Protein AF-A0A6A7GB88-F1 (afdb_monomer_lite)

Sequence (151 aa):
MGVDMKKGLSAAFIVVILLLLSTYFMGEKVQKETKKFFTQQSEKGISYKLINYDKGFFASRLKSEITVQVDSGPGVTFIIDTLIKHYPYKATLSSQVKFTSAMLNKKAKQYFSTSQWLSSEMQVSLLGTVTGDVNIVSGAYKSEQEKFSNK

Secondary structure (DSSP, 8-state):
--SHHHHHHHHHHHHHHHHHHHHHHHHHHHHHHHHHHHHSPPPTTEEEEEEEEEE-SSEEEEEEEEEE--TTSPPEEEEEEEEEEE-SSEEEEEEEEEESSHHHHHHHHHHHSSS--EEEEEEEETT--EEEEEEEPPP----TT------

Radius of gyration: 21.16 Å; chains: 1; bounding box: 55×39×63 Å

Structure (mmCIF, N/CA/C/O backbone):
data_AF-A0A6A7GB88-F1
#
_entry.id   AF-A0A6A7GB88-F1
#
loop_
_atom_site.group_PDB
_atom_site.id
_atom_site.type_symbol
_atom_site.label_atom_id
_atom_site.label_alt_id
_atom_site.label_comp_id
_atom_site.label_asym_id
_atom_site.label_entity_id
_atom_site.label_seq_id
_atom_site.pdbx_PDB_ins_code
_atom_site.Cartn_x
_atom_site.Cartn_y
_atom_site.Cartn_z
_atom_site.occupancy
_atom_site.B_iso_or_equiv
_atom_site.auth_seq_id
_atom_site.auth_comp_id
_atom_site.auth_asym_id
_atom_site.auth_atom_id
_atom_site.pdbx_PDB_model_num
ATOM 1 N N . MET A 1 1 ? 23.729 -20.130 -40.506 1.00 51.41 1 MET A N 1
ATOM 2 C CA . MET A 1 1 ? 22.923 -20.164 -39.261 1.00 51.41 1 MET A CA 1
ATOM 3 C C . MET A 1 1 ? 23.567 -19.467 -38.043 1.00 51.41 1 MET A C 1
ATOM 5 O O . MET A 1 1 ? 22.963 -19.469 -36.983 1.00 51.41 1 MET A O 1
ATOM 9 N N . GLY A 1 2 ? 24.757 -18.846 -38.147 1.00 57.25 2 GLY A N 1
ATOM 10 C CA . GLY A 1 2 ? 25.542 -18.435 -36.964 1.00 57.25 2 GLY A CA 1
ATOM 11 C C . GLY A 1 2 ? 25.604 -16.940 -36.617 1.00 57.25 2 GLY A C 1
ATOM 12 O O . GLY A 1 2 ? 26.139 -16.612 -35.562 1.00 57.25 2 GLY A O 1
ATOM 13 N N . VAL A 1 3 ? 25.097 -16.036 -37.462 1.00 57.94 3 VAL A N 1
ATOM 14 C CA . VAL A 1 3 ? 25.174 -14.577 -37.227 1.00 57.94 3 VAL A CA 1
ATOM 15 C C . VAL A 1 3 ? 23.825 -14.016 -36.772 1.00 57.94 3 VAL A C 1
ATOM 17 O O . VAL A 1 3 ? 23.777 -13.303 -35.772 1.00 57.94 3 VAL A O 1
ATOM 20 N N . ASP A 1 4 ? 22.722 -14.407 -37.414 1.00 60.47 4 ASP A N 1
ATOM 21 C CA . ASP A 1 4 ? 21.380 -13.914 -37.060 1.00 60.47 4 ASP A CA 1
ATOM 22 C C . ASP A 1 4 ? 20.896 -14.430 -35.701 1.00 60.47 4 ASP A C 1
ATOM 24 O O . ASP A 1 4 ? 20.282 -13.690 -34.939 1.00 60.47 4 ASP A O 1
ATOM 28 N N . MET A 1 5 ? 21.275 -15.657 -35.328 1.00 67.56 5 MET A N 1
ATOM 29 C CA . MET A 1 5 ? 20.945 -16.232 -34.019 1.00 67.56 5 MET A CA 1
ATOM 30 C C . MET A 1 5 ? 21.701 -15.534 -32.873 1.00 67.56 5 MET A C 1
ATOM 32 O O . MET A 1 5 ? 21.140 -15.311 -31.804 1.00 67.56 5 MET A O 1
ATOM 36 N N . LYS A 1 6 ? 22.955 -15.115 -33.112 1.00 68.38 6 LYS A N 1
ATOM 37 C CA . LYS A 1 6 ? 23.751 -14.337 -32.145 1.00 68.38 6 LYS A CA 1
ATOM 38 C C . LYS A 1 6 ? 23.204 -12.918 -31.987 1.00 68.38 6 LYS A C 1
ATOM 40 O O . LYS A 1 6 ? 23.070 -12.450 -30.863 1.00 68.38 6 LYS A O 1
ATOM 45 N N . LYS A 1 7 ? 22.818 -12.266 -33.093 1.00 69.81 7 LYS A N 1
ATOM 46 C CA . LYS A 1 7 ? 22.158 -10.947 -33.077 1.00 69.81 7 LYS A CA 1
ATOM 47 C C . LYS A 1 7 ? 20.805 -10.995 -32.360 1.00 69.81 7 LYS A C 1
ATOM 49 O O . LYS A 1 7 ? 20.521 -10.111 -31.558 1.00 69.81 7 LYS A O 1
ATOM 54 N N . GLY A 1 8 ? 20.012 -12.044 -32.591 1.00 75.12 8 GLY A N 1
ATOM 55 C CA . GLY A 1 8 ? 18.742 -12.273 -31.895 1.00 75.12 8 GLY A CA 1
ATOM 56 C C . GLY A 1 8 ? 18.920 -12.480 -30.390 1.00 75.12 8 GLY A C 1
ATOM 57 O O . GLY A 1 8 ? 18.192 -11.883 -29.599 1.00 75.12 8 GLY A O 1
ATOM 58 N N . LEU A 1 9 ? 19.937 -13.246 -29.981 1.00 80.81 9 LEU A N 1
ATOM 59 C CA . LEU A 1 9 ? 20.251 -13.459 -28.566 1.00 80.81 9 LEU A CA 1
ATOM 60 C C . LEU A 1 9 ? 20.724 -12.166 -27.880 1.00 80.81 9 LEU A C 1
ATOM 62 O O . LEU A 1 9 ? 20.276 -11.855 -26.777 1.00 80.81 9 LEU A O 1
ATOM 66 N N . SER A 1 10 ? 21.575 -11.379 -28.544 1.00 82.62 10 SER A N 1
ATOM 67 C CA . SER A 1 10 ? 22.009 -10.072 -28.035 1.00 82.62 10 SER A CA 1
ATOM 68 C C . SER A 1 10 ? 20.850 -9.078 -27.927 1.00 82.62 10 SER A C 1
ATOM 70 O O . SER A 1 10 ? 20.742 -8.381 -26.922 1.00 82.62 10 SER A O 1
ATOM 72 N N . ALA A 1 11 ? 19.951 -9.038 -28.915 1.00 85.62 11 ALA A N 1
ATOM 73 C CA . ALA A 1 11 ? 18.767 -8.183 -28.870 1.00 85.62 11 ALA A CA 1
ATOM 74 C C . ALA A 1 11 ? 17.826 -8.575 -27.720 1.00 85.62 11 ALA A C 1
ATOM 76 O O . ALA A 1 11 ? 17.390 -7.709 -26.962 1.00 85.62 11 ALA A O 1
ATOM 77 N N . ALA A 1 12 ? 17.570 -9.873 -27.531 1.00 86.81 12 ALA A N 1
ATOM 78 C CA . ALA A 1 12 ? 16.759 -10.366 -26.420 1.00 86.81 12 ALA A CA 1
ATOM 79 C C . ALA A 1 12 ? 17.365 -9.988 -25.059 1.00 86.81 12 ALA A C 1
ATOM 81 O O . ALA A 1 12 ? 16.651 -9.530 -24.167 1.00 86.81 12 ALA A O 1
ATOM 82 N N . PHE A 1 13 ? 18.686 -10.105 -24.914 1.00 91.44 13 PHE A N 1
ATOM 83 C CA . PHE A 1 13 ? 19.385 -9.719 -23.691 1.00 91.44 13 PHE A CA 1
ATOM 84 C C . PHE A 1 13 ? 19.251 -8.219 -23.383 1.00 91.44 13 PHE A C 1
ATOM 86 O O . PHE A 1 13 ? 18.945 -7.849 -22.249 1.00 91.44 13 PHE A O 1
ATOM 93 N N . ILE A 1 14 ? 19.397 -7.356 -24.394 1.00 91.69 14 ILE A N 1
ATOM 94 C CA . ILE A 1 14 ? 19.199 -5.905 -24.246 1.00 91.69 14 ILE A CA 1
ATOM 95 C C . ILE A 1 14 ? 17.765 -5.599 -23.801 1.00 91.69 14 ILE A C 1
ATOM 97 O O . ILE A 1 14 ? 17.565 -4.811 -22.878 1.00 91.69 14 ILE A O 1
ATOM 101 N N . VAL A 1 15 ? 16.768 -6.250 -24.404 1.00 92.00 15 VAL A N 1
ATOM 102 C CA . VAL A 1 15 ? 15.359 -6.067 -24.022 1.00 92.00 15 VAL A CA 1
ATOM 103 C C . VAL A 1 15 ? 15.132 -6.472 -22.566 1.00 92.00 15 VAL A C 1
ATOM 105 O O . VAL A 1 15 ? 14.511 -5.719 -21.819 1.00 92.00 15 VAL A O 1
ATOM 108 N N . VAL A 1 16 ? 15.674 -7.6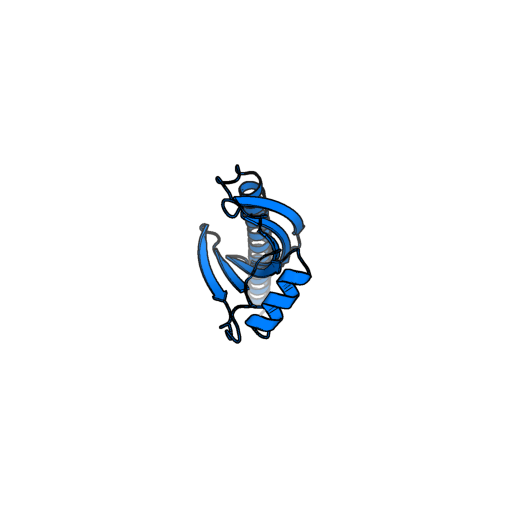10 -22.127 1.00 92.31 16 VAL A N 1
ATOM 109 C CA . VAL A 1 16 ? 15.562 -8.050 -20.727 1.00 92.31 16 VAL A CA 1
ATOM 110 C C . VAL A 1 16 ? 16.187 -7.029 -19.775 1.00 92.31 16 VAL A C 1
ATOM 112 O O . VAL A 1 16 ? 15.560 -6.671 -18.777 1.00 92.31 16 VAL A O 1
ATOM 115 N N . ILE A 1 17 ? 17.373 -6.504 -20.095 1.00 92.69 17 ILE A N 1
ATOM 116 C CA . ILE A 1 17 ? 18.022 -5.463 -19.285 1.00 92.69 17 ILE A CA 1
ATOM 117 C C . ILE A 1 17 ? 17.140 -4.217 -19.192 1.00 92.69 17 ILE A C 1
ATOM 119 O O . ILE A 1 17 ? 16.930 -3.701 -18.094 1.00 92.69 17 ILE A O 1
ATOM 123 N N . LEU A 1 18 ? 16.597 -3.748 -20.317 1.00 92.69 18 LEU A N 1
ATOM 124 C CA . LEU A 1 18 ? 15.733 -2.569 -20.338 1.00 92.69 18 LEU A CA 1
ATOM 125 C C . LEU A 1 18 ? 14.490 -2.769 -19.463 1.00 92.69 18 LEU A C 1
ATOM 127 O O . LEU A 1 18 ? 14.166 -1.895 -18.662 1.00 92.69 18 LEU A O 1
ATOM 131 N N . LEU A 1 19 ? 13.843 -3.936 -19.532 1.00 92.56 19 LEU A N 1
ATOM 132 C CA . LEU A 1 19 ? 12.677 -4.252 -18.699 1.00 92.56 19 LEU A CA 1
ATOM 133 C C . LEU A 1 19 ? 13.020 -4.284 -17.201 1.00 92.56 19 LEU A C 1
ATOM 135 O O . LEU A 1 19 ? 12.249 -3.780 -16.377 1.00 92.56 19 LEU A O 1
ATOM 139 N N . LEU A 1 20 ? 14.178 -4.841 -16.835 1.00 93.06 20 LEU A N 1
ATOM 140 C CA . LEU A 1 20 ? 14.654 -4.856 -15.449 1.00 93.06 20 LEU A CA 1
ATOM 141 C C . LEU A 1 20 ? 14.954 -3.438 -14.944 1.00 93.06 20 LEU A C 1
ATOM 143 O O . LEU A 1 20 ? 14.513 -3.076 -13.852 1.00 93.06 20 LEU A O 1
ATOM 147 N N . LEU A 1 21 ? 15.623 -2.610 -15.750 1.00 92.50 21 LEU A N 1
ATOM 148 C CA . LEU A 1 21 ? 15.895 -1.210 -15.414 1.00 92.50 21 LEU A CA 1
ATOM 149 C C . LEU A 1 21 ? 14.604 -0.403 -15.244 1.00 92.50 21 LEU A C 1
ATOM 151 O O . LEU A 1 21 ? 14.476 0.357 -14.284 1.00 92.50 21 LEU A O 1
ATOM 155 N N . SER A 1 22 ? 13.620 -0.590 -16.125 1.00 91.69 22 SER A N 1
ATOM 156 C CA . SER A 1 22 ? 12.324 0.081 -15.997 1.00 91.69 22 SER A CA 1
ATOM 157 C C . SER A 1 22 ? 11.563 -0.369 -14.745 1.00 91.69 22 SER A C 1
ATOM 159 O O . SER A 1 22 ? 10.961 0.458 -14.062 1.00 91.69 22 SER A O 1
ATOM 161 N N . THR A 1 23 ? 11.639 -1.656 -14.391 1.00 93.44 23 THR A N 1
ATOM 162 C CA . THR A 1 23 ? 11.042 -2.187 -13.152 1.00 93.44 23 THR A CA 1
ATOM 163 C C . THR A 1 23 ? 11.688 -1.560 -11.916 1.00 93.44 23 THR A C 1
ATOM 165 O O . THR A 1 23 ? 10.985 -1.110 -11.009 1.00 93.44 23 THR A O 1
ATOM 168 N N . TYR A 1 24 ? 13.020 -1.458 -11.908 1.00 92.81 24 TYR A N 1
ATOM 169 C CA . TYR A 1 24 ? 13.765 -0.778 -10.850 1.00 92.81 24 TYR A CA 1
ATOM 170 C C . TYR A 1 24 ? 13.353 0.694 -10.725 1.00 92.81 24 TYR A C 1
ATOM 172 O O . TYR A 1 24 ? 13.025 1.161 -9.632 1.00 92.81 24 TYR A O 1
ATOM 180 N N . PHE A 1 25 ? 13.294 1.410 -11.852 1.00 92.44 25 PHE A N 1
ATOM 181 C CA . PHE A 1 25 ? 12.890 2.814 -11.887 1.00 92.44 25 PHE A CA 1
ATOM 182 C C . PHE A 1 25 ? 11.466 3.023 -11.359 1.00 92.44 25 PHE A C 1
ATOM 184 O O . PHE A 1 25 ? 11.216 3.963 -10.603 1.00 92.44 25 PHE A O 1
ATOM 191 N N . MET A 1 26 ? 10.535 2.130 -11.701 1.00 93.19 26 MET A N 1
ATOM 192 C CA . MET A 1 26 ? 9.180 2.162 -11.155 1.00 93.19 26 MET A CA 1
ATOM 193 C C . MET A 1 26 ? 9.187 2.014 -9.627 1.00 93.19 26 MET A C 1
ATOM 195 O O . MET A 1 26 ? 8.522 2.784 -8.934 1.00 93.19 26 MET A O 1
ATOM 199 N N . GLY A 1 27 ? 9.973 1.076 -9.092 1.00 92.00 27 GLY A N 1
ATOM 200 C CA . GLY A 1 27 ? 10.124 0.891 -7.647 1.00 92.00 27 GLY A CA 1
ATOM 201 C C . GLY A 1 27 ? 10.699 2.122 -6.934 1.00 92.00 27 GLY A C 1
ATOM 202 O O . GLY A 1 27 ? 10.211 2.498 -5.866 1.00 92.00 27 GLY A O 1
ATOM 203 N N . GLU A 1 28 ? 11.697 2.790 -7.526 1.00 93.31 28 GLU A N 1
ATOM 204 C CA . GLU A 1 28 ? 12.223 4.078 -7.037 1.00 93.31 28 GLU A CA 1
ATOM 205 C C . GLU A 1 28 ? 11.153 5.173 -7.034 1.00 93.31 28 GLU A C 1
ATOM 207 O O . GLU A 1 28 ? 10.955 5.857 -6.024 1.00 93.31 28 GLU A O 1
ATOM 212 N N . LYS A 1 29 ? 10.426 5.318 -8.148 1.00 91.69 29 LYS A N 1
ATOM 213 C CA . LYS A 1 29 ? 9.380 6.332 -8.298 1.00 91.69 29 LYS A CA 1
ATOM 214 C C . LYS A 1 29 ? 8.281 6.151 -7.254 1.00 91.69 29 LYS A C 1
ATOM 216 O O . LYS A 1 29 ? 7.945 7.109 -6.561 1.00 91.69 29 LYS A O 1
ATOM 221 N N . VAL A 1 30 ? 7.759 4.932 -7.099 1.00 92.31 30 VAL A N 1
ATOM 222 C CA . VAL A 1 30 ? 6.695 4.645 -6.126 1.00 92.31 30 VAL A CA 1
ATOM 223 C C . VAL A 1 30 ? 7.168 4.909 -4.700 1.00 92.31 30 VAL A C 1
ATOM 225 O O . VAL A 1 30 ? 6.448 5.548 -3.935 1.00 92.31 30 VAL A O 1
ATOM 228 N N . GLN A 1 31 ? 8.385 4.495 -4.338 1.00 93.44 31 GLN A N 1
ATOM 229 C CA . GLN A 1 31 ? 8.924 4.769 -3.006 1.00 93.44 31 GLN A CA 1
ATOM 230 C C . GLN A 1 31 ? 9.053 6.276 -2.744 1.00 93.44 31 GLN A C 1
ATOM 232 O O . GLN A 1 31 ? 8.698 6.743 -1.658 1.00 93.44 31 GLN A O 1
ATOM 237 N N . LYS A 1 32 ? 9.554 7.039 -3.722 1.00 92.31 32 LYS A N 1
ATOM 238 C CA . LYS A 1 32 ? 9.722 8.492 -3.608 1.00 92.31 32 LYS A CA 1
ATOM 239 C C . LYS A 1 32 ? 8.380 9.200 -3.422 1.00 92.31 32 LYS A C 1
ATOM 241 O O . LYS A 1 32 ? 8.248 9.986 -2.486 1.00 92.31 32 LYS A O 1
ATOM 246 N N . GLU A 1 33 ? 7.390 8.895 -4.260 1.00 90.06 33 GLU A N 1
ATOM 247 C CA . GLU A 1 33 ? 6.050 9.489 -4.153 1.00 90.06 33 GLU A CA 1
ATOM 248 C C . GLU A 1 33 ? 5.338 9.059 -2.864 1.00 90.06 33 GLU A C 1
ATOM 250 O O . GLU A 1 33 ? 4.717 9.887 -2.206 1.00 90.06 33 GLU A O 1
ATOM 255 N N . THR A 1 34 ? 5.510 7.805 -2.430 1.00 90.56 34 THR A N 1
ATOM 256 C CA . THR A 1 34 ? 4.960 7.326 -1.150 1.00 90.56 34 THR A CA 1
ATOM 257 C C . THR A 1 34 ? 5.542 8.113 0.021 1.00 90.56 34 THR A C 1
ATOM 259 O O . THR A 1 34 ? 4.800 8.632 0.850 1.00 90.56 34 THR A O 1
ATOM 262 N N . LYS A 1 35 ? 6.874 8.250 0.091 1.00 90.88 35 LYS A N 1
ATOM 263 C CA . LYS A 1 35 ? 7.526 9.040 1.146 1.00 90.88 35 LYS A CA 1
ATOM 264 C C . LYS A 1 35 ? 7.050 10.489 1.119 1.00 90.88 35 LYS A C 1
ATOM 266 O O . LYS A 1 35 ? 6.728 11.027 2.169 1.00 90.88 35 LYS A O 1
ATOM 271 N N . LYS A 1 36 ? 6.951 11.087 -0.072 1.00 89.81 36 LYS A N 1
ATOM 272 C CA . LYS A 1 36 ? 6.454 12.453 -0.250 1.00 89.81 36 LYS A CA 1
ATOM 273 C C . LYS A 1 36 ? 5.030 12.611 0.287 1.00 89.81 36 LYS A C 1
ATOM 275 O O . LYS A 1 36 ? 4.800 13.525 1.073 1.00 89.81 36 LYS A O 1
ATOM 280 N N . PHE A 1 37 ? 4.117 11.708 -0.067 1.00 87.00 37 PHE A N 1
ATOM 281 C CA . PHE A 1 37 ? 2.736 11.711 0.422 1.00 87.00 37 PHE A CA 1
ATOM 282 C C . PHE A 1 37 ? 2.672 11.707 1.957 1.00 87.00 37 PHE A C 1
ATOM 284 O O . PHE A 1 37 ? 2.029 12.564 2.548 1.00 87.00 37 PHE A O 1
ATOM 291 N N . PHE A 1 38 ? 3.421 10.821 2.620 1.00 87.75 38 PHE A N 1
ATOM 292 C CA . PHE A 1 38 ? 3.431 10.74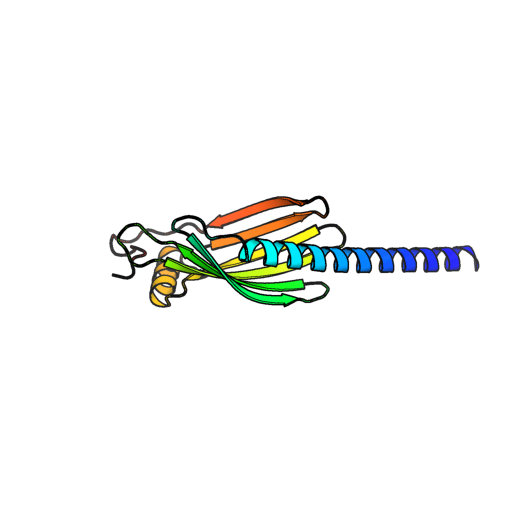9 4.089 1.00 87.75 38 PHE A CA 1
ATOM 293 C C . PHE A 1 38 ? 4.216 11.876 4.784 1.00 87.75 38 PHE A C 1
ATOM 295 O O . PHE A 1 38 ? 4.158 11.983 6.006 1.00 87.75 38 PHE A O 1
ATOM 302 N N . THR A 1 39 ? 4.953 12.705 4.041 1.00 84.88 39 THR A N 1
ATOM 303 C CA . THR A 1 39 ? 5.578 13.933 4.572 1.00 84.88 39 THR A CA 1
ATOM 304 C C . THR A 1 39 ? 4.711 15.178 4.397 1.00 84.88 39 THR A C 1
ATOM 306 O O . THR A 1 39 ? 5.026 16.216 4.976 1.00 84.88 39 THR A O 1
ATOM 309 N N . GLN A 1 40 ? 3.643 15.105 3.595 1.00 79.19 40 GLN A N 1
ATOM 310 C CA . GLN A 1 40 ? 2.708 16.215 3.434 1.00 79.19 40 GLN A CA 1
ATOM 311 C C . GLN A 1 40 ? 1.861 16.386 4.698 1.00 79.19 40 GLN A C 1
ATOM 313 O O . GLN A 1 40 ? 1.586 15.432 5.425 1.00 79.19 40 GLN A O 1
ATOM 318 N N . GLN A 1 41 ? 1.494 17.634 4.984 1.00 64.25 41 GLN A N 1
ATOM 319 C CA . GLN A 1 41 ? 0.778 17.987 6.202 1.00 64.25 41 GLN A CA 1
ATOM 320 C C . GLN A 1 41 ? -0.611 17.335 6.212 1.00 64.25 41 GLN A C 1
ATOM 322 O O . GLN A 1 41 ? -1.369 17.466 5.254 1.00 64.25 41 GLN A O 1
ATOM 327 N N . SER A 1 42 ? -0.922 16.643 7.307 1.00 73.69 42 SER A N 1
ATOM 328 C CA . SER A 1 42 ? -2.221 16.027 7.577 1.00 73.69 42 SER A CA 1
ATOM 329 C C . SER A 1 42 ? -3.377 17.014 7.374 1.00 73.69 42 SER A C 1
ATOM 331 O O . SER A 1 42 ? -3.325 18.147 7.860 1.00 73.69 42 SER A O 1
ATOM 333 N N . GLU A 1 43 ? -4.433 16.579 6.685 1.00 75.69 43 GLU A N 1
ATOM 334 C CA . GLU A 1 43 ? -5.669 17.353 6.550 1.00 75.69 43 GLU A CA 1
ATOM 335 C C . GLU A 1 43 ? -6.401 17.447 7.900 1.00 75.69 43 GLU A C 1
ATOM 337 O O . GLU A 1 43 ? -6.227 16.609 8.791 1.00 75.69 43 GLU A O 1
ATOM 342 N N . LYS A 1 44 ? -7.230 18.484 8.087 1.00 76.94 44 LYS A N 1
ATOM 343 C CA . LYS A 1 44 ? -7.987 18.665 9.336 1.00 76.94 44 LYS A CA 1
ATOM 344 C C . LYS A 1 44 ? -8.834 17.420 9.619 1.00 76.94 44 LYS A C 1
ATOM 346 O O . LYS A 1 44 ? -9.752 17.112 8.871 1.00 76.94 44 LYS A O 1
ATOM 351 N N . GLY A 1 45 ? -8.531 16.734 10.720 1.00 78.94 45 GLY A N 1
ATOM 352 C CA . GLY A 1 45 ? -9.264 15.547 11.165 1.00 78.94 45 GLY A CA 1
ATOM 353 C C . GLY A 1 45 ? -8.755 14.211 10.614 1.00 78.94 45 GLY A C 1
ATOM 354 O O . GLY A 1 45 ? -9.257 13.180 11.052 1.00 78.94 45 GLY A O 1
ATOM 355 N N . ILE A 1 46 ? -7.743 14.179 9.737 1.00 86.38 46 ILE A N 1
ATOM 356 C CA . ILE A 1 46 ? -7.145 12.924 9.247 1.00 86.38 46 ILE A CA 1
ATOM 357 C C . ILE A 1 46 ? -5.626 12.986 9.369 1.00 86.38 46 ILE A C 1
ATOM 359 O O . ILE A 1 46 ? -4.978 13.823 8.752 1.00 86.38 46 ILE A O 1
ATOM 363 N N . SER A 1 47 ? -5.049 12.070 10.142 1.00 87.88 47 SER A N 1
ATOM 364 C CA . SER A 1 47 ? -3.601 11.924 10.288 1.00 87.88 47 SER A CA 1
ATOM 365 C C . SER A 1 47 ? -3.103 10.691 9.549 1.00 87.88 47 SER A C 1
ATOM 367 O O . SER A 1 47 ? -3.634 9.596 9.747 1.00 87.88 47 SER A O 1
ATOM 369 N N . TYR A 1 48 ? -2.058 10.864 8.743 1.00 90.19 48 TYR A N 1
ATOM 370 C CA . TYR A 1 48 ? -1.403 9.795 7.997 1.00 90.19 48 TYR A CA 1
ATOM 371 C C . TYR A 1 48 ? -0.006 9.558 8.564 1.00 90.19 48 TYR A C 1
ATOM 373 O O . TYR A 1 48 ? 0.764 10.497 8.757 1.00 90.19 48 TYR A O 1
ATOM 381 N N . LYS A 1 49 ? 0.355 8.297 8.800 1.00 91.62 49 LYS A N 1
ATOM 382 C CA . LYS A 1 49 ? 1.686 7.931 9.286 1.00 91.62 49 LYS A CA 1
ATOM 383 C C . LYS A 1 49 ? 2.226 6.730 8.529 1.00 91.62 49 LYS A C 1
ATOM 385 O O . LYS A 1 49 ? 1.597 5.676 8.453 1.00 91.62 49 LYS A O 1
ATOM 390 N N . LEU A 1 50 ? 3.439 6.874 8.008 1.00 93.50 50 LEU A N 1
ATOM 391 C CA . LEU A 1 50 ? 4.201 5.753 7.476 1.00 93.50 50 LEU A CA 1
ATOM 392 C C . LEU A 1 50 ? 4.807 4.964 8.645 1.00 93.50 50 LEU A C 1
ATOM 394 O O . LEU A 1 50 ? 5.616 5.510 9.392 1.00 93.50 50 LEU A O 1
ATOM 398 N N . ILE A 1 51 ? 4.423 3.695 8.815 1.00 94.25 51 ILE A N 1
ATOM 399 C CA . ILE A 1 51 ? 5.023 2.816 9.834 1.00 94.25 51 ILE A CA 1
ATOM 400 C C . ILE A 1 51 ? 6.290 2.179 9.276 1.00 94.25 51 ILE A C 1
ATOM 402 O O . ILE A 1 51 ? 7.336 2.205 9.919 1.00 94.25 51 ILE A O 1
ATOM 406 N N . ASN A 1 52 ? 6.186 1.573 8.094 1.00 95.19 52 ASN A N 1
ATOM 407 C CA . ASN A 1 52 ? 7.304 0.899 7.454 1.00 95.19 52 ASN A CA 1
ATOM 408 C C . ASN A 1 52 ? 7.152 0.894 5.930 1.00 95.19 52 ASN A C 1
ATOM 410 O O . ASN A 1 52 ? 6.040 0.798 5.408 1.00 95.19 52 ASN A O 1
ATOM 414 N N . TYR A 1 53 ? 8.282 0.925 5.230 1.00 95.81 53 TYR A N 1
ATOM 415 C CA . TYR A 1 53 ? 8.370 0.669 3.798 1.00 95.81 53 TYR A CA 1
ATOM 416 C C . TYR A 1 53 ? 9.554 -0.265 3.547 1.00 95.81 53 TYR A C 1
ATOM 418 O O . TYR A 1 53 ? 10.706 0.170 3.568 1.00 95.81 53 TYR A O 1
ATOM 426 N N . ASP A 1 54 ? 9.265 -1.533 3.283 1.00 96.44 54 ASP A N 1
ATOM 427 C CA . ASP A 1 54 ? 10.255 -2.540 2.916 1.00 96.44 54 ASP A CA 1
ATOM 428 C C . ASP A 1 54 ? 10.307 -2.671 1.390 1.00 96.44 54 ASP A C 1
ATOM 430 O O . ASP A 1 54 ? 9.334 -3.087 0.753 1.00 96.44 54 ASP A O 1
ATOM 434 N N . LYS A 1 55 ? 11.418 -2.239 0.792 1.00 94.06 55 LYS A N 1
ATOM 435 C CA . LYS A 1 55 ? 11.575 -2.156 -0.660 1.00 94.06 55 LYS A CA 1
ATOM 436 C C . LYS A 1 55 ? 12.256 -3.407 -1.200 1.00 94.06 55 LYS A C 1
ATOM 438 O O . LYS A 1 55 ? 13.431 -3.633 -0.933 1.00 94.06 55 LYS A O 1
ATOM 443 N N . GLY A 1 56 ? 11.564 -4.129 -2.074 1.00 94.12 56 GLY A N 1
ATOM 444 C CA . GLY A 1 56 ? 12.166 -5.151 -2.926 1.00 94.12 56 GLY A CA 1
ATOM 445 C C . GLY A 1 56 ? 12.194 -4.738 -4.397 1.00 94.12 56 GLY A C 1
ATOM 446 O O . GLY A 1 56 ? 11.590 -3.746 -4.808 1.00 94.12 56 GLY A O 1
ATOM 447 N N . PHE A 1 57 ? 12.901 -5.526 -5.209 1.00 92.81 57 PHE A N 1
ATOM 448 C CA . PHE A 1 57 ? 13.059 -5.248 -6.639 1.00 92.81 57 PHE A CA 1
ATOM 449 C C . PHE A 1 57 ? 11.730 -5.373 -7.399 1.00 92.81 57 PHE A C 1
ATOM 451 O O . PHE A 1 57 ? 11.279 -4.414 -8.020 1.00 92.81 57 PHE A O 1
ATOM 458 N N . PHE A 1 58 ? 11.064 -6.528 -7.297 1.00 95.06 58 PHE A N 1
ATOM 459 C CA . PHE A 1 58 ? 9.774 -6.786 -7.956 1.00 95.06 58 PHE A CA 1
ATOM 460 C C . PHE A 1 58 ? 8.563 -6.452 -7.090 1.00 95.06 58 PHE A C 1
ATOM 462 O O . PHE A 1 58 ? 7.461 -6.296 -7.611 1.00 95.06 58 PHE A O 1
ATOM 469 N N . ALA A 1 59 ? 8.736 -6.380 -5.771 1.00 96.50 59 ALA A N 1
ATOM 470 C CA . ALA A 1 59 ? 7.649 -6.050 -4.869 1.00 96.50 59 ALA A CA 1
ATOM 471 C C . ALA A 1 59 ? 8.153 -5.335 -3.617 1.00 96.50 59 ALA A C 1
ATOM 473 O O . ALA A 1 59 ? 9.214 -5.673 -3.103 1.00 96.50 59 ALA A O 1
ATOM 474 N N . SER A 1 60 ? 7.364 -4.393 -3.109 1.00 97.06 60 SER A N 1
ATOM 475 C CA . SER A 1 60 ? 7.569 -3.727 -1.823 1.00 97.06 60 SER A CA 1
ATOM 476 C C . SER A 1 60 ? 6.401 -4.009 -0.885 1.00 97.06 60 SER A C 1
ATOM 478 O O . SER A 1 60 ? 5.275 -4.259 -1.326 1.00 97.06 60 SER A O 1
ATOM 480 N N . ARG A 1 61 ? 6.652 -3.926 0.420 1.00 97.06 61 ARG A N 1
ATOM 481 C CA . ARG A 1 61 ? 5.621 -3.975 1.457 1.00 97.06 61 ARG A CA 1
ATOM 482 C C . ARG A 1 61 ? 5.571 -2.636 2.173 1.00 97.06 61 ARG A C 1
ATOM 484 O O . ARG A 1 61 ? 6.554 -2.197 2.763 1.00 97.06 61 ARG A O 1
ATOM 491 N N . LEU A 1 62 ? 4.412 -2.001 2.125 1.00 96.62 62 LEU A N 1
ATOM 492 C CA . LEU A 1 62 ? 4.128 -0.741 2.792 1.00 96.62 62 LEU A CA 1
ATOM 493 C C . LEU A 1 62 ? 3.168 -1.014 3.948 1.00 96.62 62 LEU A C 1
ATOM 495 O O . LEU A 1 62 ? 2.127 -1.638 3.755 1.00 96.62 62 LEU A O 1
ATOM 499 N N . LYS A 1 63 ? 3.506 -0.518 5.135 1.00 96.50 63 LYS A N 1
ATOM 500 C CA . LYS A 1 63 ? 2.608 -0.487 6.284 1.00 96.50 63 LYS A CA 1
ATOM 501 C C . LYS A 1 63 ? 2.385 0.957 6.699 1.00 96.50 63 LYS A C 1
ATOM 503 O O . LYS A 1 63 ? 3.348 1.666 7.011 1.00 96.50 63 LYS A O 1
ATOM 508 N N . SER A 1 64 ? 1.133 1.385 6.716 1.00 94.69 64 SER A N 1
ATOM 509 C CA . SER A 1 64 ? 0.747 2.734 7.119 1.00 94.69 64 SER A CA 1
ATOM 510 C C . SER A 1 64 ? -0.369 2.717 8.151 1.00 94.69 64 SER A C 1
ATOM 512 O O . SER A 1 64 ? -1.071 1.724 8.339 1.00 94.69 64 SER A O 1
ATOM 514 N N . GLU A 1 65 ? -0.488 3.836 8.847 1.00 93.81 65 GLU A N 1
ATOM 515 C CA . GLU A 1 65 ? -1.526 4.110 9.820 1.00 93.81 65 GLU A CA 1
ATOM 516 C C . GLU A 1 65 ? -2.302 5.347 9.381 1.00 93.81 65 GLU A C 1
ATOM 518 O O . GLU A 1 65 ? -1.710 6.355 8.982 1.00 93.81 65 GLU A O 1
ATOM 523 N N . ILE A 1 66 ? -3.627 5.259 9.447 1.00 91.12 66 ILE A N 1
ATOM 524 C CA . ILE A 1 66 ? -4.524 6.391 9.224 1.00 91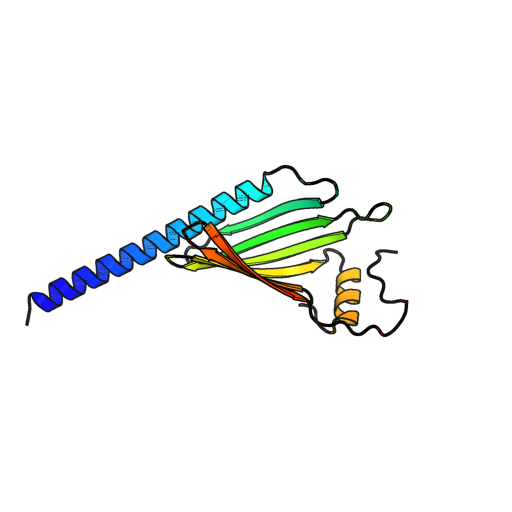.12 66 ILE A CA 1
ATOM 525 C C . ILE A 1 66 ? -5.367 6.555 10.476 1.00 91.12 66 ILE A C 1
ATOM 527 O O . ILE A 1 66 ? -6.022 5.610 10.907 1.00 91.12 66 ILE A O 1
ATOM 531 N N . THR A 1 67 ? -5.364 7.747 11.059 1.00 89.56 67 THR A N 1
ATOM 532 C CA . THR A 1 67 ? -6.255 8.091 12.169 1.00 89.56 67 THR A CA 1
ATOM 533 C C . THR A 1 67 ? -7.253 9.129 11.703 1.00 89.56 67 THR A C 1
ATOM 535 O O . THR A 1 67 ? -6.859 10.219 11.299 1.00 89.56 67 THR A O 1
ATOM 538 N N . VAL A 1 68 ? -8.536 8.795 11.791 1.00 88.06 68 VAL A N 1
ATOM 539 C CA . VAL A 1 68 ? -9.642 9.705 11.489 1.00 88.06 68 VAL A CA 1
ATOM 540 C C . VAL A 1 68 ? -10.236 10.176 12.810 1.00 88.06 68 VAL A C 1
ATOM 542 O O . VAL A 1 68 ? -10.692 9.362 13.617 1.00 88.06 68 VAL A O 1
ATOM 545 N N . GLN A 1 69 ? -10.206 11.482 13.058 1.00 83.75 69 GLN A N 1
ATOM 546 C CA . GLN A 1 69 ? -10.943 12.076 14.165 1.00 83.75 69 GLN A CA 1
ATOM 547 C C . GLN A 1 69 ? -12.417 12.167 13.788 1.00 83.75 69 GLN A C 1
ATOM 549 O O . GLN A 1 69 ? -12.765 12.648 12.714 1.00 83.75 69 GLN A O 1
ATOM 554 N N . VAL A 1 70 ? -13.272 11.692 14.685 1.00 76.88 70 VAL A N 1
ATOM 555 C CA . VAL A 1 70 ? -14.722 11.778 14.540 1.00 76.88 70 VAL A CA 1
ATOM 556 C C . VAL A 1 70 ? -15.180 12.812 15.556 1.00 76.88 70 VAL A C 1
ATOM 558 O O . VAL A 1 70 ? -15.098 12.529 16.745 1.00 76.88 70 VAL A O 1
ATOM 561 N N . ASP A 1 71 ? -15.579 13.998 15.096 1.00 72.75 71 ASP A N 1
ATOM 562 C CA . ASP A 1 71 ? -16.036 15.171 15.864 1.00 72.75 71 ASP A CA 1
ATOM 563 C C . ASP A 1 71 ? -15.753 15.147 17.380 1.00 72.75 71 ASP A C 1
ATOM 565 O O . ASP A 1 71 ? -14.744 15.666 17.848 1.00 72.75 71 ASP A O 1
ATOM 569 N N . SER A 1 72 ? -16.669 14.560 18.159 1.00 63.03 72 SER A N 1
ATOM 570 C CA . SER A 1 72 ? -16.668 14.555 19.632 1.00 63.03 72 SER A CA 1
ATOM 571 C C . SER A 1 72 ? -16.285 13.197 20.249 1.00 63.03 72 SER A C 1
ATOM 573 O O . SER A 1 72 ? -16.475 12.976 21.448 1.00 63.03 72 SER A O 1
ATOM 575 N N . GLY A 1 73 ? -15.829 12.247 19.433 1.00 65.19 73 GLY A N 1
ATOM 576 C CA . GLY A 1 73 ? -15.558 10.861 19.805 1.00 65.19 73 GLY A CA 1
ATOM 577 C C . GLY A 1 73 ? -14.069 10.498 19.801 1.00 65.19 73 GLY A C 1
ATOM 578 O O . GLY A 1 73 ? -13.233 11.241 19.288 1.00 65.19 73 GLY A O 1
ATOM 579 N N . PRO A 1 74 ? -13.708 9.329 20.365 1.00 70.06 74 PRO A N 1
ATOM 580 C CA . PRO A 1 74 ? -12.360 8.800 20.215 1.00 70.06 74 PRO A CA 1
ATOM 581 C C . PRO A 1 74 ? -12.082 8.547 18.728 1.00 70.06 74 PRO A C 1
ATOM 583 O O . PRO A 1 74 ? -12.876 7.893 18.051 1.00 70.06 74 PRO A O 1
ATOM 586 N N . GLY A 1 75 ? -10.956 9.065 18.232 1.00 80.06 75 GLY A N 1
ATOM 587 C CA . GLY A 1 75 ? -10.527 8.847 16.854 1.00 80.06 75 GLY A CA 1
ATOM 588 C C . GLY A 1 75 ? -10.419 7.358 16.517 1.00 80.06 75 GLY A C 1
ATOM 589 O O . GLY A 1 75 ? -10.124 6.520 17.374 1.00 80.06 75 GLY A O 1
ATOM 590 N N . VAL A 1 76 ? -10.668 7.029 15.254 1.00 87.06 76 VAL A N 1
ATOM 591 C CA . VAL A 1 76 ? -10.578 5.662 14.745 1.00 87.06 76 VAL A CA 1
ATOM 592 C C . VAL A 1 76 ? -9.268 5.514 13.988 1.00 87.06 76 VAL A C 1
ATOM 594 O O . VAL A 1 76 ? -9.025 6.215 13.007 1.00 87.06 76 VAL A O 1
ATOM 597 N N . THR A 1 77 ? -8.427 4.593 14.452 1.00 90.94 77 THR A N 1
ATOM 598 C CA . THR A 1 77 ? -7.138 4.291 13.828 1.00 90.94 77 THR A CA 1
ATOM 599 C C . THR A 1 77 ? -7.208 2.992 13.034 1.00 90.94 77 THR A C 1
ATOM 601 O O . THR A 1 77 ? -7.647 1.947 13.534 1.00 90.94 77 THR A O 1
ATOM 604 N N . PHE A 1 78 ? -6.735 3.074 11.799 1.00 91.62 78 PHE A N 1
ATOM 605 C CA . PHE A 1 78 ? -6.631 1.992 10.839 1.00 91.62 78 PHE A CA 1
ATOM 606 C C . PHE A 1 78 ? -5.166 1.680 10.568 1.00 91.62 78 PHE A C 1
ATOM 608 O O . PHE A 1 78 ? -4.348 2.587 10.425 1.00 91.62 78 PHE A O 1
ATOM 615 N N . ILE A 1 79 ? -4.865 0.396 10.420 1.00 94.12 79 ILE A N 1
ATOM 616 C CA . ILE A 1 79 ? -3.616 -0.096 9.854 1.00 94.12 79 ILE A CA 1
ATOM 617 C C . ILE A 1 79 ? -3.905 -0.571 8.437 1.00 94.12 79 ILE A C 1
ATOM 619 O O . ILE A 1 79 ? -4.836 -1.351 8.212 1.00 94.12 79 ILE A O 1
ATOM 623 N N . ILE A 1 80 ? -3.091 -0.108 7.496 1.00 94.31 80 ILE A N 1
ATOM 624 C CA . ILE A 1 80 ? -3.175 -0.481 6.091 1.00 94.31 80 ILE A CA 1
ATOM 625 C C . ILE A 1 80 ? -1.900 -1.226 5.720 1.00 94.31 80 ILE A C 1
ATOM 627 O O . ILE A 1 80 ? -0.804 -0.659 5.711 1.00 94.31 80 ILE A O 1
ATOM 631 N N . ASP A 1 81 ? -2.059 -2.506 5.399 1.00 95.56 81 ASP A N 1
ATOM 632 C CA . ASP A 1 81 ? -0.996 -3.340 4.851 1.00 95.56 81 ASP A CA 1
ATOM 633 C C . ASP A 1 81 ? -1.131 -3.329 3.323 1.00 95.56 81 ASP A C 1
ATOM 635 O O . ASP A 1 81 ? -2.143 -3.773 2.781 1.00 95.56 81 ASP A O 1
ATOM 639 N N . THR A 1 82 ? -0.127 -2.811 2.618 1.00 96.12 82 THR A N 1
ATOM 640 C CA . THR A 1 82 ? -0.125 -2.674 1.156 1.00 96.12 82 THR A CA 1
ATOM 641 C C . THR A 1 82 ? 1.011 -3.478 0.537 1.00 96.12 82 THR A C 1
ATOM 643 O O . THR A 1 82 ? 2.184 -3.278 0.860 1.00 96.12 82 THR A O 1
ATOM 646 N N . LEU A 1 83 ? 0.673 -4.368 -0.395 1.00 97.38 83 LEU A N 1
ATOM 647 C CA . LEU A 1 83 ? 1.632 -5.025 -1.275 1.00 97.38 83 LEU A CA 1
ATOM 648 C C . LEU A 1 83 ? 1.734 -4.231 -2.575 1.00 97.38 83 LEU A C 1
ATOM 650 O O . LEU A 1 83 ? 0.747 -4.072 -3.287 1.00 97.38 83 LEU A O 1
ATOM 654 N N . ILE A 1 84 ? 2.936 -3.779 -2.904 1.00 97.06 84 ILE A N 1
ATOM 655 C CA . ILE A 1 84 ? 3.223 -3.039 -4.130 1.00 97.06 84 ILE A CA 1
ATOM 656 C C . ILE A 1 84 ? 3.998 -3.977 -5.049 1.00 97.06 84 ILE A C 1
ATOM 658 O O . ILE A 1 84 ? 5.076 -4.415 -4.670 1.00 97.06 84 ILE A O 1
ATOM 662 N N . LYS A 1 85 ? 3.495 -4.295 -6.242 1.00 97.56 85 LYS A N 1
ATOM 663 C CA . LYS A 1 85 ? 4.252 -5.032 -7.268 1.00 97.56 85 LYS A CA 1
ATOM 664 C C . LYS A 1 85 ? 4.735 -4.062 -8.335 1.00 97.56 85 LYS A C 1
ATOM 666 O O . LYS A 1 85 ? 3.961 -3.226 -8.798 1.00 97.56 85 LYS A O 1
ATOM 671 N N . HIS A 1 86 ? 5.997 -4.180 -8.725 1.00 94.44 86 HIS A N 1
ATOM 672 C CA . HIS A 1 86 ? 6.628 -3.339 -9.731 1.00 94.44 86 HIS A CA 1
ATOM 673 C C . HIS A 1 86 ? 6.695 -4.081 -11.064 1.00 94.44 86 HIS A C 1
ATOM 675 O O . HIS A 1 86 ? 7.145 -5.225 -11.136 1.00 94.44 86 HIS A O 1
ATOM 681 N N . TYR A 1 87 ? 6.290 -3.395 -12.124 1.00 94.06 87 TYR A N 1
ATOM 682 C CA . TYR A 1 87 ? 6.430 -3.826 -13.506 1.00 94.06 87 TYR A CA 1
ATOM 683 C C . TYR A 1 87 ? 7.135 -2.720 -14.304 1.00 94.06 87 TYR A C 1
ATOM 685 O O . TYR A 1 87 ? 7.138 -1.563 -13.873 1.00 94.06 87 TYR A O 1
ATOM 693 N N . PRO A 1 88 ? 7.676 -3.025 -15.497 1.00 91.44 88 PRO A N 1
ATOM 694 C CA . PRO A 1 88 ? 8.412 -2.051 -16.305 1.00 91.44 88 PRO A CA 1
ATOM 695 C C . PRO A 1 88 ? 7.658 -0.734 -16.564 1.00 91.44 88 PRO A C 1
ATOM 697 O O . PRO A 1 88 ? 8.258 0.332 -16.601 1.00 91.44 88 PRO A O 1
ATOM 700 N N . TYR A 1 89 ? 6.333 -0.787 -16.718 1.00 90.88 89 TYR A N 1
ATOM 701 C CA . TYR A 1 89 ? 5.509 0.363 -17.113 1.00 90.88 89 TYR A CA 1
ATOM 702 C C . TYR A 1 89 ? 4.435 0.749 -16.086 1.00 90.88 89 TYR A C 1
ATOM 704 O O . TYR A 1 89 ? 3.709 1.725 -16.294 1.00 90.88 89 TYR A O 1
ATOM 712 N N . LYS A 1 90 ? 4.306 0.001 -14.984 1.00 93.94 90 LYS A N 1
ATOM 713 C CA . LYS A 1 90 ? 3.308 0.259 -13.940 1.00 93.94 90 LYS A CA 1
ATOM 714 C C . LYS A 1 90 ? 3.699 -0.334 -12.591 1.00 93.94 90 LYS A C 1
ATOM 716 O O . LYS A 1 90 ? 4.493 -1.266 -12.528 1.00 93.94 90 LYS A O 1
ATOM 721 N N . ALA A 1 91 ? 3.056 0.127 -11.532 1.00 95.69 91 ALA A N 1
ATOM 722 C CA . ALA A 1 91 ? 2.998 -0.563 -10.256 1.00 95.69 91 ALA A CA 1
ATOM 723 C C . ALA A 1 91 ? 1.546 -0.879 -9.893 1.00 95.69 91 ALA A C 1
ATOM 725 O O . ALA A 1 91 ? 0.649 -0.099 -10.207 1.00 95.69 91 ALA A O 1
ATOM 726 N N . THR A 1 92 ? 1.321 -2.010 -9.232 1.00 96.62 92 THR A N 1
ATOM 727 C CA . THR A 1 92 ? 0.012 -2.377 -8.670 1.00 96.62 92 THR A CA 1
ATOM 728 C C . THR A 1 92 ? 0.110 -2.401 -7.154 1.00 96.62 92 THR A C 1
ATOM 730 O O . THR A 1 92 ? 1.039 -3.000 -6.616 1.00 96.62 92 THR A O 1
ATOM 733 N N . LEU A 1 93 ? -0.831 -1.768 -6.474 1.00 95.94 93 LEU A N 1
ATOM 734 C CA . LEU A 1 93 ? -0.913 -1.649 -5.031 1.00 95.94 93 LEU A CA 1
ATOM 735 C C . LEU A 1 93 ? -2.168 -2.391 -4.583 1.00 95.94 93 LEU A C 1
ATOM 737 O O . LEU A 1 93 ? -3.271 -2.002 -4.949 1.00 95.94 93 LEU A O 1
ATOM 741 N N . SER A 1 94 ? -2.000 -3.447 -3.800 1.00 95.88 94 SER A N 1
ATOM 742 C CA . SER A 1 94 ? -3.107 -4.191 -3.204 1.00 95.88 94 SER A CA 1
ATOM 743 C C . SER A 1 94 ? -3.082 -3.961 -1.700 1.00 95.88 94 SER A C 1
ATOM 745 O O . SER A 1 94 ? -2.113 -4.350 -1.039 1.00 95.88 94 SER A O 1
ATOM 747 N N . SER A 1 95 ? -4.121 -3.333 -1.159 1.00 94.19 95 SER A N 1
ATOM 748 C CA . SER A 1 95 ? -4.186 -2.949 0.251 1.00 94.19 95 SER A CA 1
ATOM 749 C C . SER A 1 95 ? -5.246 -3.741 1.005 1.00 94.19 95 SER A C 1
ATOM 751 O O . SER A 1 95 ? -6.338 -4.004 0.500 1.00 94.19 95 SER A O 1
ATOM 753 N N . GLN A 1 96 ? -4.929 -4.088 2.249 1.00 92.44 96 GLN A N 1
ATOM 754 C CA . GLN A 1 96 ? -5.875 -4.615 3.227 1.00 92.44 96 GLN A CA 1
ATOM 755 C C . GLN A 1 96 ? -5.947 -3.668 4.416 1.00 92.44 96 GLN A C 1
ATOM 757 O O . GLN A 1 96 ? -4.913 -3.260 4.951 1.00 92.44 96 GLN A O 1
ATOM 762 N N . VAL A 1 97 ? -7.168 -3.353 4.842 1.00 91.19 97 VAL A N 1
ATOM 763 C CA . VAL A 1 97 ? -7.415 -2.415 5.938 1.00 91.19 97 VAL A CA 1
ATOM 764 C C . VAL A 1 97 ? -7.935 -3.159 7.159 1.00 91.19 97 VAL A C 1
ATOM 766 O O . VAL A 1 97 ? -8.821 -4.010 7.067 1.00 91.19 97 VAL A O 1
ATOM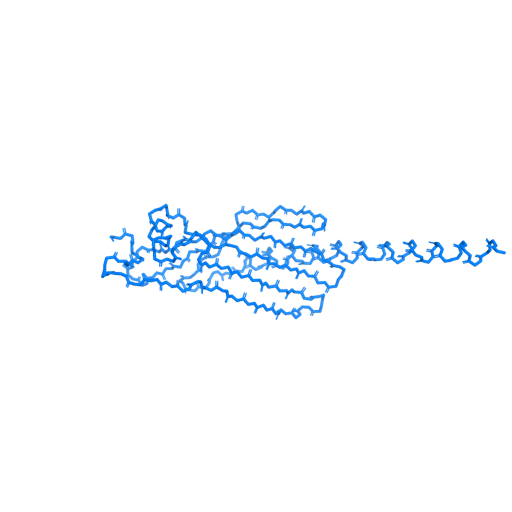 769 N N . LYS A 1 98 ? -7.376 -2.836 8.324 1.00 91.44 98 LYS A N 1
ATOM 770 C CA . LYS A 1 98 ? -7.796 -3.368 9.625 1.00 91.44 98 LYS A CA 1
ATOM 771 C C . LYS A 1 98 ? -7.855 -2.239 10.641 1.00 91.44 98 LYS A C 1
ATOM 773 O O . LYS A 1 98 ? -7.143 -1.247 10.514 1.00 91.44 98 LYS A O 1
ATOM 778 N N . PHE A 1 99 ? -8.661 -2.400 11.683 1.00 90.69 99 PHE A N 1
ATOM 779 C CA . PHE A 1 99 ? -8.606 -1.494 12.827 1.00 90.69 99 PHE A CA 1
ATOM 780 C C . PHE A 1 99 ? -7.364 -1.786 13.673 1.00 90.69 99 PHE A C 1
ATOM 782 O O . PHE A 1 99 ? -6.930 -2.936 13.767 1.00 90.69 99 PHE A O 1
ATOM 789 N N . THR A 1 100 ? -6.829 -0.781 14.362 1.00 89.12 100 THR A N 1
ATOM 790 C CA . THR A 1 100 ? -5.822 -1.023 15.412 1.00 89.12 100 THR A CA 1
ATOM 791 C C . THR A 1 100 ? -6.456 -1.706 16.631 1.00 89.12 100 THR A C 1
ATOM 793 O O . THR A 1 100 ? -5.841 -2.556 17.271 1.00 89.12 100 THR A O 1
ATOM 796 N N . SER A 1 101 ? -7.722 -1.392 16.933 1.00 87.94 101 SER A N 1
ATOM 797 C CA . SER A 1 101 ? -8.472 -1.996 18.043 1.00 87.94 101 SER A CA 1
ATOM 798 C C . SER A 1 101 ? -8.914 -3.428 17.723 1.00 87.94 101 SER A C 1
ATOM 800 O O . SER A 1 101 ? -9.682 -3.670 16.788 1.00 87.94 101 SER A O 1
ATOM 802 N N . ALA A 1 102 ? -8.494 -4.389 18.553 1.00 87.69 102 ALA A N 1
ATOM 803 C CA . ALA A 1 102 ? -8.945 -5.781 18.470 1.00 87.69 102 ALA A CA 1
ATOM 804 C C . ALA A 1 102 ? -10.470 -5.910 18.636 1.00 87.69 102 ALA A C 1
ATOM 806 O O . ALA A 1 102 ? -11.101 -6.739 17.978 1.00 87.69 102 ALA A O 1
ATOM 807 N N . MET A 1 103 ? -11.072 -5.053 19.467 1.00 87.75 103 MET A N 1
ATOM 808 C CA . MET A 1 103 ? -12.519 -5.011 19.672 1.00 87.75 103 MET A CA 1
ATOM 809 C C . MET A 1 103 ? -13.251 -4.576 18.398 1.00 87.75 103 MET A C 1
ATOM 811 O O . MET A 1 103 ? -14.201 -5.239 17.987 1.00 87.75 103 MET A O 1
ATOM 815 N N . LEU A 1 104 ? -12.776 -3.514 17.735 1.00 87.19 104 LEU A N 1
ATOM 816 C CA . LEU A 1 104 ? -13.360 -3.047 16.474 1.00 87.19 104 LEU A CA 1
ATOM 817 C C . LEU A 1 104 ? -13.169 -4.070 15.351 1.00 87.19 104 LEU A C 1
ATOM 819 O O . LEU A 1 104 ? -14.106 -4.311 14.598 1.00 87.19 104 LEU A O 1
ATOM 823 N N . ASN A 1 105 ? -12.022 -4.755 15.285 1.00 87.81 105 ASN A N 1
ATOM 824 C CA . ASN A 1 105 ? -11.836 -5.867 14.345 1.00 87.81 105 ASN A CA 1
ATOM 825 C C . ASN A 1 105 ? -12.815 -7.022 14.601 1.00 87.81 105 ASN A C 1
ATOM 827 O O . ASN A 1 105 ? -13.322 -7.611 13.647 1.00 87.81 105 ASN A O 1
ATOM 831 N N . LYS A 1 106 ? -13.108 -7.347 15.869 1.00 87.88 106 LYS A N 1
ATOM 832 C CA . LYS A 1 106 ? -14.102 -8.375 16.211 1.00 87.88 106 LYS A CA 1
ATOM 833 C C . LYS A 1 106 ? -15.507 -7.950 15.776 1.00 87.88 106 LYS A C 1
ATOM 835 O O . LYS A 1 106 ? -16.178 -8.747 15.124 1.00 87.88 106 LYS A O 1
ATOM 840 N N . LYS A 1 107 ? -15.908 -6.704 16.060 1.00 86.69 107 LYS A N 1
ATOM 841 C CA . LYS A 1 107 ? -17.187 -6.132 15.599 1.00 86.69 107 LYS A CA 1
ATOM 842 C C . LYS A 1 107 ? -17.279 -6.129 14.067 1.00 86.69 107 LYS A C 1
ATOM 844 O O . LYS A 1 107 ? -18.283 -6.556 13.513 1.00 86.69 107 LYS A O 1
ATOM 849 N N . ALA A 1 108 ? -16.203 -5.751 13.374 1.00 86.19 108 ALA A N 1
ATOM 850 C CA . ALA A 1 108 ? -16.152 -5.734 11.910 1.00 86.19 108 ALA A CA 1
ATOM 851 C C . ALA A 1 108 ? -16.282 -7.131 11.317 1.00 86.19 108 ALA A C 1
ATOM 853 O O . ALA A 1 108 ? -17.071 -7.340 10.404 1.00 86.19 108 ALA A O 1
ATOM 854 N N . LYS A 1 109 ? -15.576 -8.111 11.885 1.00 87.25 109 LYS A N 1
ATOM 855 C CA . LYS A 1 109 ? -15.706 -9.505 11.465 1.00 87.25 109 LYS A CA 1
ATOM 856 C C . LYS A 1 109 ? -17.112 -10.053 11.715 1.00 87.25 109 LYS A C 1
ATOM 858 O O . LYS A 1 109 ? -17.571 -10.865 10.925 1.00 87.25 109 LYS A O 1
ATOM 863 N N . GLN A 1 110 ? -17.782 -9.643 12.791 1.00 86.06 110 GLN A N 1
ATOM 864 C CA . GLN A 1 110 ? -19.172 -10.034 13.050 1.00 86.06 110 GLN A CA 1
ATOM 865 C C . GLN A 1 110 ? -20.124 -9.427 12.013 1.00 86.06 110 GLN A C 1
ATOM 867 O O . GLN A 1 110 ? -20.899 -10.164 11.413 1.00 86.06 110 GLN A O 1
ATOM 872 N N . TYR A 1 111 ? -19.993 -8.128 11.743 1.00 84.38 111 TYR A N 1
ATOM 873 C CA . TYR A 1 111 ? -20.853 -7.407 10.806 1.00 84.38 111 TYR A CA 1
ATOM 874 C C . TYR A 1 111 ? -20.644 -7.833 9.342 1.00 84.38 111 TYR A C 1
ATOM 876 O O . TYR A 1 111 ? -21.599 -8.108 8.621 1.00 84.38 111 TYR A O 1
ATOM 884 N N . PHE A 1 112 ? -19.389 -7.940 8.898 1.00 86.50 112 PHE A N 1
ATOM 885 C CA . PHE A 1 112 ? -19.030 -8.281 7.515 1.00 86.50 112 PHE A CA 1
ATOM 886 C C . PHE A 1 112 ? -18.819 -9.781 7.284 1.00 86.50 112 PHE A C 1
ATOM 888 O O . PHE A 1 112 ? -18.518 -10.200 6.172 1.00 86.50 112 PHE A O 1
ATOM 895 N N . SER A 1 113 ? -18.909 -10.608 8.330 1.00 85.44 113 SER A N 1
ATOM 896 C CA . SER A 1 113 ? -18.592 -12.049 8.301 1.00 85.44 113 SER A CA 1
ATOM 897 C C . SER A 1 113 ? -17.155 -12.404 7.865 1.00 85.44 113 SER A C 1
ATOM 899 O O . SER A 1 113 ? -16.800 -13.580 7.788 1.00 85.44 113 SER A O 1
ATOM 901 N N . THR A 1 114 ? -16.286 -11.416 7.627 1.00 85.06 114 THR A N 1
ATOM 902 C CA . THR A 1 114 ? -14.892 -11.589 7.197 1.00 85.06 114 THR A CA 1
ATOM 903 C C . THR A 1 114 ? -13.969 -10.566 7.856 1.00 85.06 114 THR A C 1
ATOM 905 O O . THR A 1 114 ? -14.378 -9.468 8.224 1.00 85.06 114 THR A O 1
ATOM 908 N N . SER A 1 115 ? -12.689 -10.916 8.003 1.00 84.62 115 SER A N 1
ATOM 909 C CA . SER A 1 115 ? -11.645 -9.978 8.438 1.00 84.62 115 SER A CA 1
ATOM 910 C C . SER A 1 115 ? -11.140 -9.069 7.314 1.00 84.62 115 SER A C 1
ATOM 912 O O . SER A 1 115 ? -10.464 -8.087 7.598 1.00 84.62 115 SER A O 1
ATOM 914 N N . GLN A 1 116 ? -11.435 -9.402 6.056 1.00 85.88 116 GLN A N 1
ATOM 915 C CA . GLN A 1 116 ? -11.055 -8.627 4.871 1.00 85.88 116 GLN A CA 1
ATOM 916 C C . GLN A 1 116 ? -12.261 -7.835 4.366 1.00 85.88 116 GLN A C 1
ATOM 918 O O . GLN A 1 116 ? -12.744 -8.040 3.260 1.00 85.88 116 GLN A O 1
ATOM 923 N N . TRP A 1 117 ? -12.801 -6.985 5.232 1.00 86.81 117 TRP A N 1
ATOM 924 C CA . TRP A 1 117 ? -14.034 -6.250 4.958 1.00 86.81 117 TRP A CA 1
ATOM 925 C C . TRP A 1 117 ? -13.819 -5.022 4.066 1.00 86.81 117 TRP A C 1
ATOM 927 O O . TRP A 1 117 ? -14.759 -4.584 3.411 1.00 86.81 117 TRP A O 1
ATOM 937 N N . LEU A 1 118 ? -12.590 -4.499 4.022 1.00 88.38 118 LEU A N 1
ATOM 938 C CA . LEU A 1 118 ? -12.175 -3.401 3.156 1.00 88.38 118 LEU A CA 1
ATOM 939 C C . LEU A 1 118 ? -10.834 -3.739 2.502 1.00 88.38 118 LEU A C 1
ATOM 941 O O . LEU A 1 118 ? -9.832 -4.016 3.175 1.00 88.38 118 LEU A O 1
ATOM 945 N N . SER A 1 119 ? -10.833 -3.701 1.176 1.00 89.38 119 SER A N 1
ATOM 946 C CA . SER A 1 119 ? -9.651 -3.897 0.345 1.00 89.38 119 SER A CA 1
ATOM 947 C C . SER A 1 119 ? -9.642 -2.895 -0.798 1.00 89.38 119 SER A C 1
ATOM 949 O O . SER A 1 119 ? -10.689 -2.383 -1.198 1.00 89.38 119 SER A O 1
ATOM 951 N N . SER A 1 120 ? -8.462 -2.601 -1.322 1.00 91.75 120 SER A N 1
ATOM 952 C CA . SER A 1 120 ? -8.336 -1.799 -2.533 1.00 91.75 120 SER A CA 1
ATOM 953 C C . SER A 1 120 ? -7.271 -2.365 -3.450 1.00 91.75 120 SER A C 1
ATOM 955 O O . SER A 1 120 ? -6.277 -2.945 -3.000 1.00 91.75 120 SER A O 1
ATOM 957 N N . GLU A 1 121 ? -7.489 -2.182 -4.745 1.00 93.56 121 GLU A N 1
ATOM 958 C CA . GLU A 1 121 ? -6.499 -2.444 -5.775 1.00 93.56 121 GLU A CA 1
ATOM 959 C C . GLU A 1 121 ? -6.326 -1.179 -6.606 1.00 93.56 121 GLU A C 1
ATOM 961 O O . GLU A 1 121 ? -7.263 -0.686 -7.226 1.00 93.56 121 GLU A O 1
ATOM 966 N N . MET A 1 122 ? -5.118 -0.629 -6.590 1.00 92.88 122 MET A N 1
ATOM 967 C CA . MET A 1 122 ? -4.755 0.552 -7.361 1.00 92.88 122 MET A CA 1
ATOM 968 C C . MET A 1 122 ? -3.621 0.218 -8.315 1.00 92.88 122 MET A C 1
ATOM 970 O O . MET A 1 122 ? -2.744 -0.593 -8.028 1.00 92.88 122 MET A O 1
ATOM 974 N N . GLN A 1 123 ? -3.589 0.897 -9.445 1.00 93.69 123 GLN A N 1
ATOM 975 C CA . GLN A 1 123 ? -2.533 0.825 -10.431 1.00 93.69 123 GLN A CA 1
ATOM 976 C C . GLN A 1 123 ? -2.017 2.233 -10.695 1.00 93.69 123 GLN A C 1
ATOM 978 O O . GLN A 1 123 ? -2.792 3.150 -10.950 1.00 93.69 123 GLN A O 1
ATOM 983 N N . VAL A 1 124 ? -0.697 2.384 -10.681 1.00 91.44 124 VAL A N 1
ATOM 984 C CA . VAL A 1 124 ? -0.010 3.621 -11.052 1.00 91.44 124 VAL A CA 1
ATOM 985 C C . VAL A 1 124 ? 0.830 3.335 -12.286 1.00 91.44 124 VAL A C 1
ATOM 987 O O . VAL A 1 124 ? 1.707 2.473 -12.260 1.00 91.44 124 VAL A O 1
ATOM 990 N N . SER A 1 125 ? 0.558 4.028 -13.387 1.00 89.75 125 SER A N 1
ATOM 991 C CA . SER A 1 125 ? 1.368 3.910 -14.604 1.00 89.75 125 SER A CA 1
ATOM 992 C C . SER A 1 125 ? 2.657 4.732 -14.514 1.00 89.75 125 SER A C 1
ATOM 994 O O . SER A 1 125 ? 2.778 5.661 -13.709 1.00 89.75 125 SER A O 1
ATOM 996 N N . LEU A 1 126 ? 3.618 4.451 -15.398 1.00 83.38 126 LEU A N 1
ATOM 997 C CA . LEU A 1 126 ? 4.854 5.232 -15.510 1.00 83.38 126 LEU A CA 1
ATOM 998 C C . LEU A 1 126 ? 4.572 6.720 -15.773 1.00 83.38 126 LEU A C 1
ATOM 1000 O O . LEU A 1 126 ? 5.297 7.573 -15.262 1.00 83.38 126 LEU A O 1
ATOM 1004 N N . LEU A 1 127 ? 3.487 7.030 -16.487 1.00 84.62 127 LEU A N 1
ATOM 1005 C CA . LEU A 1 127 ? 3.044 8.393 -16.791 1.00 84.62 127 LEU A CA 1
ATOM 1006 C C . LEU A 1 127 ? 2.314 9.074 -15.621 1.00 84.62 127 LEU A C 1
ATOM 1008 O O . LEU A 1 127 ? 2.006 10.256 -15.699 1.00 84.62 127 LEU A O 1
ATOM 1012 N N . GLY A 1 128 ? 2.079 8.363 -14.515 1.00 78.94 128 GLY A N 1
ATOM 1013 C CA . GLY A 1 128 ? 1.432 8.905 -13.319 1.00 78.94 128 GLY A CA 1
ATOM 1014 C C . GLY A 1 128 ? -0.092 8.787 -13.309 1.00 78.94 128 GLY A C 1
ATOM 1015 O O . GLY A 1 128 ? -0.711 9.212 -12.342 1.00 78.94 128 GLY A O 1
ATOM 1016 N N . THR A 1 129 ? -0.709 8.183 -14.329 1.00 85.69 129 THR A N 1
ATOM 1017 C CA . THR A 1 129 ? -2.142 7.852 -14.291 1.00 85.69 129 THR A CA 1
ATOM 1018 C C . THR A 1 129 ? -2.409 6.842 -13.181 1.00 85.69 129 THR A C 1
ATOM 1020 O O . THR A 1 129 ? -1.765 5.787 -13.157 1.00 85.69 129 THR A O 1
ATOM 1023 N N . VAL A 1 130 ? -3.359 7.168 -12.304 1.00 87.06 130 VAL A N 1
ATOM 1024 C CA . VAL A 1 130 ? -3.832 6.307 -11.219 1.00 87.06 130 VAL A CA 1
ATOM 1025 C C . VAL A 1 130 ? -5.219 5.787 -11.574 1.00 87.06 130 VAL A C 1
ATOM 1027 O O . VAL A 1 130 ? -6.104 6.565 -11.917 1.00 87.06 130 VAL A O 1
ATOM 1030 N N . THR A 1 131 ? -5.403 4.476 -11.498 1.00 89.69 131 THR A N 1
ATOM 1031 C CA . THR A 1 131 ? -6.696 3.802 -11.687 1.00 89.69 131 THR A CA 1
ATOM 1032 C C . THR A 1 131 ? -6.868 2.776 -10.584 1.00 89.69 131 THR A C 1
ATOM 1034 O O . THR A 1 131 ? -5.876 2.180 -10.173 1.00 89.69 131 THR A O 1
ATOM 1037 N N . GLY A 1 132 ? -8.080 2.515 -10.118 1.00 86.94 132 GLY A N 1
ATOM 1038 C CA . GLY A 1 132 ? -8.272 1.474 -9.120 1.00 86.94 132 GLY A CA 1
ATOM 1039 C C . GLY A 1 132 ? -9.691 1.377 -8.615 1.00 86.94 132 GLY A C 1
ATOM 1040 O O . GLY A 1 132 ? -10.522 2.239 -8.896 1.00 86.94 132 GLY A O 1
ATOM 1041 N N . ASP A 1 133 ? -9.902 0.339 -7.822 1.00 88.62 133 ASP A N 1
ATOM 1042 C CA . ASP A 1 133 ? -11.178 -0.011 -7.232 1.00 88.62 133 ASP A CA 1
ATOM 1043 C C . ASP A 1 133 ? -11.015 -0.191 -5.723 1.00 88.62 133 ASP A C 1
ATOM 1045 O O . ASP A 1 133 ? -9.995 -0.678 -5.217 1.00 88.62 133 ASP A O 1
ATOM 1049 N N . VAL A 1 134 ? -12.049 0.204 -4.989 1.00 87.31 134 VAL A N 1
ATOM 1050 C CA . VAL A 1 134 ? -12.171 -0.036 -3.553 1.00 87.31 134 VAL A CA 1
ATOM 1051 C C . VAL A 1 134 ? -13.352 -0.969 -3.354 1.00 87.31 134 VAL A C 1
ATOM 1053 O O . VAL A 1 134 ? -14.458 -0.678 -3.804 1.00 87.31 134 VAL A O 1
ATOM 1056 N N . ASN A 1 135 ? -13.121 -2.090 -2.679 1.00 86.12 135 ASN A N 1
ATOM 1057 C CA . ASN A 1 135 ? -14.152 -3.073 -2.391 1.00 86.12 135 ASN A CA 1
ATOM 1058 C C . ASN A 1 135 ? -14.439 -3.099 -0.889 1.00 86.12 135 ASN A C 1
ATOM 1060 O O . ASN A 1 135 ? -13.537 -3.314 -0.070 1.00 86.12 135 ASN A O 1
ATOM 1064 N N . ILE A 1 136 ? -15.712 -2.892 -0.557 1.00 86.00 136 ILE A N 1
ATOM 1065 C CA . ILE A 1 136 ? -16.267 -3.081 0.777 1.00 86.00 136 ILE A CA 1
ATOM 1066 C C . ILE A 1 136 ? -17.253 -4.239 0.694 1.00 86.00 136 ILE A C 1
ATOM 1068 O O . ILE A 1 136 ? -18.211 -4.197 -0.079 1.00 86.00 136 ILE A O 1
ATOM 1072 N N . VAL A 1 137 ? -17.024 -5.267 1.506 1.00 85.12 137 VAL A N 1
ATOM 1073 C CA . VAL A 1 137 ? -17.918 -6.428 1.570 1.00 85.12 137 VAL A CA 1
ATOM 1074 C C . VAL A 1 137 ? -19.267 -5.997 2.148 1.00 85.12 137 VAL A C 1
ATOM 1076 O O . VAL A 1 137 ? -19.325 -5.168 3.053 1.00 85.12 137 VAL A O 1
ATOM 1079 N N . SER A 1 138 ? -20.370 -6.556 1.651 1.00 79.88 138 SER A N 1
ATOM 1080 C CA . SER A 1 138 ? -21.697 -6.288 2.211 1.00 79.88 138 SER A CA 1
ATOM 1081 C C . SER A 1 138 ? -21.777 -6.755 3.667 1.00 79.88 138 SER A C 1
ATOM 1083 O O . SER A 1 138 ? -21.429 -7.890 3.990 1.00 79.88 138 SER A O 1
ATOM 1085 N N . GLY A 1 139 ? -22.236 -5.873 4.551 1.00 72.19 139 GLY A N 1
ATOM 1086 C CA . GLY A 1 139 ? -22.507 -6.215 5.944 1.00 72.19 139 GLY A CA 1
ATOM 1087 C C . GLY A 1 139 ? -23.895 -6.817 6.131 1.00 72.19 139 GLY A C 1
ATOM 1088 O O . GLY A 1 139 ? -24.802 -6.569 5.336 1.00 72.19 139 GLY A O 1
ATOM 1089 N N . ALA A 1 140 ? -24.069 -7.582 7.204 1.00 70.50 140 ALA A N 1
ATOM 1090 C CA . ALA A 1 140 ? -25.367 -8.061 7.654 1.00 70.50 140 ALA A CA 1
ATOM 1091 C C . ALA A 1 140 ? -25.711 -7.365 8.972 1.00 70.50 140 ALA A C 1
ATOM 1093 O O . ALA A 1 140 ? -25.133 -7.692 10.002 1.00 70.50 140 ALA A O 1
ATOM 1094 N N . TYR A 1 141 ? -26.649 -6.417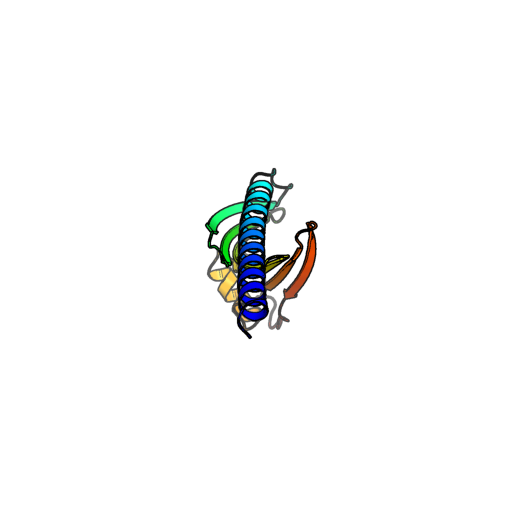 8.932 1.00 61.81 141 TYR A N 1
ATOM 1095 C CA . TYR A 1 141 ? -27.125 -5.743 10.137 1.00 61.81 141 TYR A CA 1
ATOM 1096 C C . TYR A 1 141 ? -28.090 -6.658 10.892 1.00 61.81 141 TYR A C 1
ATOM 1098 O O . TYR A 1 141 ? -29.191 -6.934 10.405 1.00 61.81 141 TYR A O 1
ATOM 1106 N N . LYS A 1 142 ? -27.673 -7.163 12.054 1.00 63.03 142 LYS A N 1
ATOM 1107 C CA . LYS A 1 142 ? -28.487 -8.077 12.872 1.00 63.03 142 LYS A CA 1
ATOM 1108 C C . LYS A 1 142 ? -29.092 -7.412 14.107 1.00 63.03 142 LYS A C 1
ATOM 1110 O O . LYS A 1 142 ? -30.130 -7.883 14.567 1.00 63.03 142 LYS A O 1
ATOM 1115 N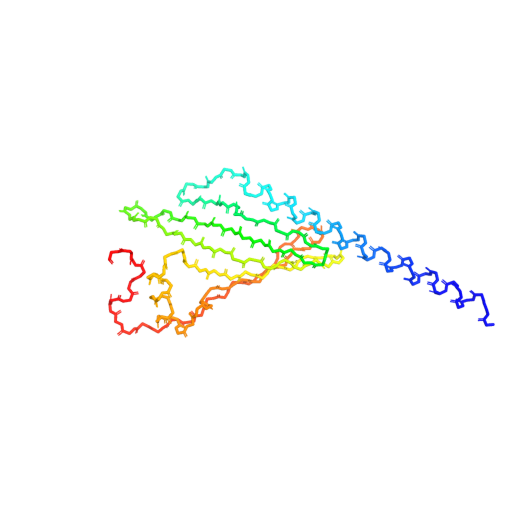 N . SER A 1 143 ? -28.497 -6.342 14.648 1.00 57.75 143 SER A N 1
ATOM 1116 C CA . SER A 1 143 ? -29.101 -5.562 15.745 1.00 57.75 143 SER A CA 1
ATOM 1117 C C . SER A 1 143 ? -28.456 -4.179 15.943 1.00 57.75 143 SER A C 1
ATOM 1119 O O . SER A 1 143 ? -27.343 -3.918 15.487 1.00 57.75 143 SER A O 1
ATOM 1121 N N . GLU A 1 144 ? -29.119 -3.308 16.717 1.00 56.91 144 GLU A N 1
ATOM 1122 C CA . GLU A 1 144 ? -28.635 -1.964 17.090 1.00 56.91 144 GLU A CA 1
ATOM 1123 C C . GLU A 1 144 ? -27.296 -1.925 17.852 1.00 56.91 144 GLU A C 1
ATOM 1125 O O . GLU A 1 144 ? -26.691 -0.857 17.998 1.00 56.91 144 GLU A O 1
ATOM 1130 N N . GLN A 1 145 ? -26.806 -3.077 18.319 1.00 54.72 145 GLN A N 1
ATOM 1131 C CA . GLN A 1 145 ? -25.552 -3.215 19.066 1.00 54.72 145 GLN A CA 1
ATOM 1132 C C . GLN A 1 145 ? -24.311 -3.275 18.151 1.00 54.72 145 GLN A C 1
ATOM 1134 O O . GLN A 1 145 ? -23.184 -3.156 18.635 1.00 54.72 145 GLN A O 1
ATOM 1139 N N . GLU A 1 146 ? -24.483 -3.386 16.829 1.00 54.12 146 GLU A N 1
ATOM 1140 C CA . GLU A 1 146 ? -23.400 -3.448 15.828 1.00 54.12 146 GLU A CA 1
ATOM 1141 C C . GLU A 1 146 ? -22.839 -2.062 15.444 1.00 54.12 146 GLU A C 1
ATOM 1143 O O . GLU A 1 146 ? -22.449 -1.810 14.304 1.00 54.12 146 GLU A O 1
ATOM 1148 N N . LYS A 1 147 ? -22.768 -1.126 16.399 1.00 59.62 147 LYS A N 1
ATOM 1149 C CA . LYS A 1 147 ? -22.128 0.180 16.179 1.00 59.62 147 LYS A CA 1
ATOM 1150 C C . LYS A 1 147 ? -20.605 0.057 16.285 1.00 59.62 147 LYS A C 1
ATOM 1152 O O . LYS A 1 147 ? -20.067 -0.432 17.288 1.00 59.62 147 LYS A O 1
ATOM 1157 N N . PHE A 1 148 ? -19.899 0.582 15.281 1.00 55.75 148 PHE A N 1
ATOM 1158 C CA . PHE A 1 148 ? -18.443 0.780 15.279 1.00 55.75 148 PHE A CA 1
ATOM 1159 C C . PHE A 1 148 ? -18.045 1.943 16.200 1.00 55.75 148 PHE A C 1
ATOM 1161 O O . PHE A 1 148 ? -17.562 2.981 15.768 1.00 55.75 148 PHE A O 1
ATOM 1168 N N . SER A 1 149 ? -18.295 1.764 17.493 1.00 55.78 149 SER A N 1
ATOM 1169 C CA . SER A 1 149 ? -17.944 2.687 18.569 1.00 55.78 149 SER A CA 1
ATOM 1170 C C . SER A 1 149 ? -17.027 1.977 19.567 1.00 55.78 149 SER A C 1
ATOM 1172 O O . SER A 1 149 ? -17.205 0.785 19.842 1.00 55.78 149 SER A O 1
ATOM 1174 N N . ASN A 1 150 ? -16.049 2.718 20.096 1.00 47.41 150 ASN A N 1
ATOM 1175 C CA . ASN A 1 150 ? -15.167 2.300 21.197 1.00 47.41 150 ASN A CA 1
ATOM 1176 C C . ASN A 1 150 ? -15.814 2.466 22.589 1.00 47.41 150 ASN A C 1
ATOM 1178 O O . ASN A 1 150 ? -15.155 2.205 23.592 1.00 47.41 150 ASN A O 1
ATOM 1182 N N . LYS A 1 151 ? -17.067 2.924 22.650 1.00 44.38 151 LYS A N 1
ATOM 1183 C CA . LYS A 1 151 ? -17.913 2.899 23.849 1.00 44.38 151 LYS A CA 1
ATOM 1184 C C . LYS A 1 151 ? -18.841 1.696 23.811 1.00 44.38 151 LYS A C 1
ATOM 1186 O O . LYS A 1 151 ? -19.354 1.417 22.698 1.00 44.38 151 LYS A O 1
#

Organism: NCBI:txid1518452

Foldseek 3Di:
DPPVVVVVVVVVVVVVVLFLVLLQVQLVVVVVVVVVVQPDDADVQKHKHWPDWAGDSQKIWTWIKIWGHDVPADIWIKIKIWIWGTGSFKIKIKIAIATPDPVLCVLQCQFLVDSRQWIKIWMATPVGDIDIDIDGHHTDQDDPVSDSHPD

InterPro domains:
  IPR010352 Protein of unknown function DUF945 [PF06097] (5-149)

pLDDT: mean 84.95, std 12.11, range [44.38, 97.56]